Protein AF-0000000078947692 (afdb_homodimer)

Foldseek 3Di:
DVVVVVLVVVLVVLLVVLLVVLLVVCVVPPLVVPDPDCPDPVNVVVSNVVSNVVSCVVSVVVSVVVVVVVVVVVVVD/DVVVVVLVVVLVVLLVVLLVVLLVVCVVPDLVVPDDDCPDPVNVVVVSVVSNVVSCVVSVVVSVVVVVVVVVVVVVD

Secondary structure (DSSP, 8-state):
-HHHHHHHHHHHHHHHHHHHHHHHHHTTB-GGGT-S-TTSHHHHHHHHHHHHHHHHHHHHHHHHHHHHHHHHTTT--/-HHHHHHHHHHHHHHHHHHHHHHHHHTTS-GGGTBS-TTSHHHHHHHHHHHHHHHHHHHHHHHHHHHHHHHHHTT--

InterPro domains:
  IPR009526 Protein of unknown function DUF1146 [PF06612] (17-63)
  IPR009526 Protein of unknown function DUF1146 [TIGR02327] (9-74)

Organism: Halalkalibacterium halodurans (strain ATCC BAA-125 / DSM 18197 / FERM 7344 / JCM 9153 / C-125) (NCBI:txid272558)

pLDDT: mean 90.31, std 11.25, range [46.28, 98.56]

Radius of gyration: 18.62 Å; Cα contacts (8 Å, |Δi|>4): 115; chains: 2; bounding box: 37×52×42 Å

Solvent-accessible surface area (backbone atoms only — not comparable to full-atom values): 8054 Å² total; per-residue (Å²): 112,74,67,52,54,56,49,49,51,50,52,49,54,46,41,52,53,32,36,54,52,37,48,56,17,52,69,29,45,48,56,65,80,77,37,93,51,59,84,36,72,67,42,48,49,50,52,50,51,52,33,50,53,51,16,50,37,34,33,48,45,51,49,51,51,50,52,30,56,60,41,38,60,52,56,80,96,113,77,62,52,20,54,51,22,50,51,53,51,52,45,41,52,53,32,36,54,51,39,50,58,58,52,68,75,57,72,58,63,79,48,28,75,49,61,84,37,71,39,32,48,48,34,52,51,47,52,34,44,25,52,16,35,54,52,30,50,52,49,49,53,51,51,51,51,53,57,54,52,56,54,66,80,98

Structure (mmCIF, N/CA/C/O backbone):
data_AF-0000000078947692-model_v1
#
loop_
_entity.id
_entity.type
_entity.pdbx_description
1 polymer 'BH3751 protein'
#
loop_
_atom_site.group_PDB
_atom_site.id
_atom_site.type_symbol
_atom_site.label_atom_id
_atom_site.label_alt_id
_atom_site.label_comp_id
_atom_site.label_asym_id
_atom_site.label_entity_id
_atom_site.label_seq_id
_atom_site.pdbx_PDB_ins_code
_atom_site.Cartn_x
_atom_site.Cartn_y
_atom_site.Cartn_z
_atom_site.occupancy
_atom_site.B_iso_or_equiv
_atom_site.auth_seq_id
_atom_site.auth_comp_id
_atom_site.auth_asym_id
_atom_site.auth_atom_id
_atom_site.pdbx_PDB_model_num
ATOM 1 N N . MET A 1 1 ? 14.773 -25.703 2.537 1 48.94 1 MET A N 1
ATOM 2 C CA . MET A 1 1 ? 14.68 -24.922 3.771 1 48.94 1 MET A CA 1
ATOM 3 C C . MET A 1 1 ? 15.43 -23.609 3.639 1 48.94 1 MET A C 1
ATOM 5 O O . MET A 1 1 ? 15 -22.594 4.191 1 48.94 1 MET A O 1
ATOM 9 N N . GLN A 1 2 ? 16.812 -23.578 3.064 1 52.5 2 GLN A N 1
ATOM 10 C CA . GLN A 1 2 ? 17.656 -22.406 2.824 1 52.5 2 GLN A CA 1
ATOM 11 C C . GLN A 1 2 ? 16.891 -21.328 2.068 1 52.5 2 GLN A C 1
ATOM 13 O O . GLN A 1 2 ? 17.047 -20.141 2.357 1 52.5 2 GLN A O 1
ATOM 18 N N . ASP A 1 3 ? 1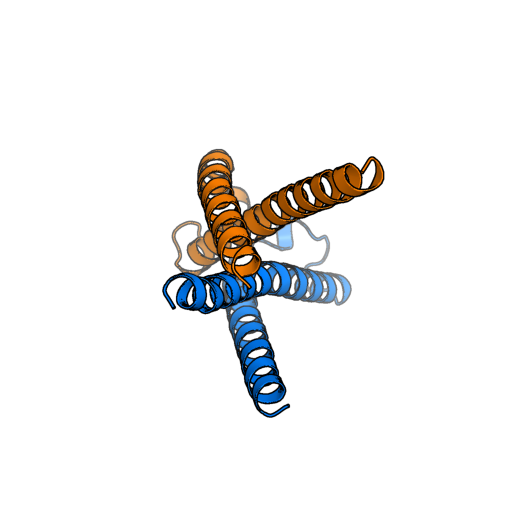5.961 -21.75 1.302 1 69.94 3 ASP A N 1
ATOM 19 C CA . ASP A 1 3 ? 15.195 -20.844 0.442 1 69.94 3 ASP A CA 1
ATOM 20 C C . ASP A 1 3 ? 14.18 -20.047 1.252 1 69.94 3 ASP A C 1
ATOM 22 O O . ASP A 1 3 ? 13.977 -18.859 0.993 1 69.94 3 ASP A O 1
ATOM 26 N N . PHE A 1 4 ? 13.969 -20.656 2.48 1 73.25 4 PHE A N 1
ATOM 27 C CA . PHE A 1 4 ? 12.992 -19.984 3.322 1 73.25 4 PHE A CA 1
ATOM 28 C C . PHE A 1 4 ? 13.633 -18.828 4.094 1 73.25 4 PHE A C 1
ATOM 30 O O . PHE A 1 4 ? 13.016 -17.781 4.281 1 73.25 4 PHE A O 1
ATOM 37 N N . GLY A 1 5 ? 14.781 -19.094 4.504 1 77.19 5 GLY A N 1
ATOM 38 C CA . GLY A 1 5 ? 15.492 -18.062 5.242 1 77.19 5 GLY A CA 1
ATOM 39 C C . GLY A 1 5 ? 15.797 -16.844 4.406 1 77.19 5 GLY A C 1
ATOM 40 O O . GLY A 1 5 ? 15.633 -15.703 4.871 1 77.19 5 GLY A O 1
ATOM 41 N N . GLN A 1 6 ? 16.281 -17.141 3.311 1 83.5 6 GLN A N 1
ATOM 42 C CA . GLN A 1 6 ? 16.594 -16.047 2.41 1 83.5 6 GLN A CA 1
ATOM 43 C C . GLN A 1 6 ? 15.344 -15.234 2.08 1 83.5 6 GLN A C 1
ATOM 45 O O . GLN A 1 6 ? 15.383 -14 2.027 1 83.5 6 GLN A O 1
ATOM 50 N N . GLN A 1 7 ? 14.289 -15.898 1.891 1 86.06 7 GLN A N 1
ATOM 51 C CA . GLN A 1 7 ? 13.031 -15.227 1.601 1 86.06 7 GLN A CA 1
ATOM 52 C C . GLN A 1 7 ? 12.57 -14.383 2.787 1 86.06 7 GLN A C 1
ATOM 54 O O . GLN A 1 7 ? 12.047 -13.281 2.605 1 86.06 7 GLN A O 1
ATOM 59 N N . ALA A 1 8 ? 12.773 -14.906 3.973 1 89.56 8 ALA A N 1
ATOM 60 C CA . ALA A 1 8 ? 12.383 -14.188 5.18 1 89.56 8 ALA A CA 1
ATOM 61 C C . ALA A 1 8 ? 13.188 -12.891 5.324 1 89.56 8 ALA A C 1
ATOM 63 O O . ALA A 1 8 ? 12.641 -11.852 5.699 1 89.56 8 ALA A O 1
ATOM 64 N N . LEU A 1 9 ? 14.453 -13 5.086 1 92.31 9 LEU A N 1
ATOM 65 C CA . LEU A 1 9 ? 15.312 -11.828 5.172 1 92.31 9 LEU A CA 1
ATOM 66 C C . LEU A 1 9 ? 14.867 -10.75 4.184 1 92.31 9 LEU A C 1
ATOM 68 O O . LEU A 1 9 ? 14.82 -9.57 4.527 1 92.31 9 LEU A O 1
ATOM 72 N N . ILE A 1 10 ? 14.508 -11.148 3.012 1 93.19 10 ILE A N 1
ATOM 73 C CA . ILE A 1 10 ? 14.047 -10.211 1.995 1 93.19 10 ILE A CA 1
ATOM 74 C C . ILE A 1 10 ? 12.758 -9.539 2.459 1 93.19 10 ILE A C 1
ATOM 76 O O . ILE A 1 10 ? 12.594 -8.328 2.32 1 93.19 10 ILE A O 1
ATOM 80 N N . HIS A 1 11 ? 11.844 -10.289 3.053 1 94.81 11 HIS A N 1
ATOM 81 C CA . HIS A 1 11 ? 10.586 -9.758 3.559 1 94.81 11 HIS A CA 1
ATOM 82 C C . HIS A 1 11 ? 10.828 -8.727 4.66 1 94.81 11 HIS A C 1
ATOM 84 O O . HIS A 1 11 ? 10.242 -7.645 4.641 1 94.81 11 HIS A O 1
ATOM 90 N N . ILE A 1 12 ? 11.742 -9.039 5.5 1 95.06 12 ILE A N 1
ATOM 91 C CA . ILE A 1 12 ? 12.031 -8.156 6.625 1 95.06 12 ILE A CA 1
ATOM 92 C C . ILE A 1 12 ? 12.672 -6.863 6.113 1 95.06 12 ILE A C 1
ATOM 94 O O . ILE A 1 12 ? 12.234 -5.766 6.473 1 95.06 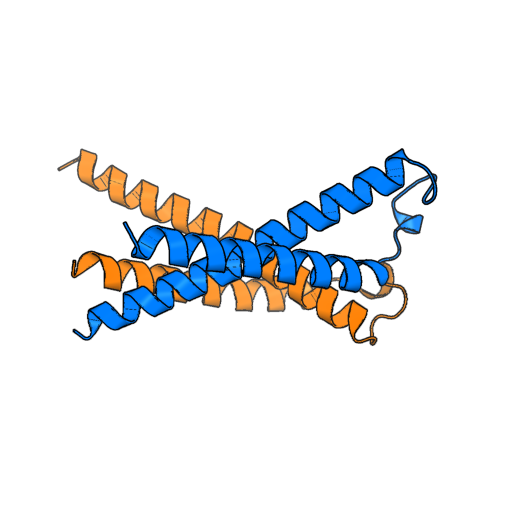12 ILE A O 1
ATOM 98 N N . VAL A 1 13 ? 13.648 -6.98 5.32 1 96.56 13 VAL A N 1
ATOM 99 C CA . VAL A 1 13 ? 14.375 -5.828 4.805 1 96.56 13 VAL A CA 1
ATOM 100 C C . VAL A 1 13 ? 13.414 -4.914 4.043 1 96.56 13 VAL A C 1
ATOM 102 O O . VAL A 1 13 ? 13.438 -3.693 4.223 1 96.56 13 VAL A O 1
ATOM 105 N N . VAL A 1 14 ? 12.547 -5.484 3.207 1 97.12 14 VAL A N 1
ATOM 106 C CA . VAL A 1 14 ? 11.609 -4.707 2.402 1 97.12 14 VAL A CA 1
ATOM 107 C C . VAL A 1 14 ? 10.609 -4 3.312 1 97.12 14 VAL A C 1
ATOM 109 O O . VAL A 1 14 ? 10.328 -2.812 3.139 1 97.12 14 VAL A O 1
ATOM 112 N N . HIS A 1 15 ? 10.102 -4.684 4.359 1 97.94 15 HIS A N 1
ATOM 113 C CA . HIS A 1 15 ? 9.156 -4.062 5.277 1 97.94 15 HIS A CA 1
ATOM 114 C C . HIS A 1 15 ? 9.797 -2.898 6.027 1 97.94 15 HIS A C 1
ATOM 116 O O . HIS A 1 15 ? 9.195 -1.823 6.137 1 97.94 15 HIS A O 1
ATOM 122 N N . VAL A 1 16 ? 10.984 -3.107 6.488 1 97.44 16 VAL A N 1
ATOM 123 C CA . VAL A 1 16 ? 11.656 -2.082 7.277 1 97.44 16 VAL A CA 1
ATOM 124 C C . VAL A 1 16 ? 11.977 -0.877 6.391 1 97.44 16 VAL A C 1
ATOM 126 O O . VAL A 1 16 ? 11.805 0.27 6.809 1 97.44 16 VAL A O 1
ATOM 129 N N . MET A 1 17 ? 12.461 -1.144 5.203 1 97.94 17 MET A N 1
ATOM 130 C CA . MET A 1 17 ? 12.758 -0.076 4.254 1 97.94 17 MET A CA 1
ATOM 131 C C . MET A 1 17 ? 11.523 0.768 3.973 1 97.94 17 MET A C 1
ATOM 133 O O . MET A 1 17 ? 11.578 1.998 4.008 1 97.94 17 MET A O 1
ATOM 137 N N . PHE A 1 18 ? 10.414 0.171 3.773 1 98.44 18 PHE A N 1
ATOM 138 C CA . PHE A 1 18 ? 9.203 0.903 3.438 1 98.44 18 PHE A CA 1
ATOM 139 C C . PHE A 1 18 ? 8.617 1.574 4.672 1 98.44 18 PHE A C 1
ATOM 141 O O . PHE A 1 18 ? 8.008 2.641 4.574 1 98.44 18 PHE A O 1
ATOM 148 N N . LEU A 1 19 ? 8.844 0.951 5.848 1 98.5 19 LEU A N 1
ATOM 149 C CA . LEU A 1 19 ? 8.422 1.616 7.074 1 98.5 19 LEU A CA 1
ATOM 150 C C . LEU A 1 19 ? 9.094 2.979 7.215 1 98.5 19 LEU A C 1
ATOM 152 O O . LEU A 1 19 ? 8.422 3.98 7.473 1 98.5 19 LEU A O 1
ATOM 156 N N . ALA A 1 20 ? 10.375 3.033 7.035 1 98.31 20 ALA A N 1
ATOM 157 C CA . ALA A 1 20 ? 11.133 4.277 7.133 1 98.31 20 ALA A CA 1
ATOM 158 C C . ALA A 1 20 ? 10.688 5.277 6.07 1 98.31 20 ALA A C 1
ATOM 160 O O . ALA A 1 20 ? 10.492 6.461 6.367 1 98.31 20 ALA A O 1
ATOM 161 N N . ALA A 1 21 ? 10.539 4.816 4.871 1 98.5 21 ALA A N 1
ATOM 162 C CA . ALA A 1 21 ? 10.156 5.688 3.762 1 98.5 21 ALA A CA 1
ATOM 163 C C . ALA A 1 21 ? 8.766 6.277 3.982 1 98.5 21 ALA A C 1
ATOM 165 O O . ALA A 1 21 ? 8.539 7.461 3.725 1 98.5 21 ALA A O 1
ATOM 166 N N . VAL A 1 22 ? 7.82 5.457 4.461 1 98.56 22 VAL A N 1
ATOM 167 C CA . VAL A 1 22 ? 6.453 5.914 4.703 1 98.56 22 VAL A CA 1
ATOM 168 C C . VAL A 1 22 ? 6.445 6.934 5.84 1 98.56 22 VAL A C 1
ATOM 170 O O . VAL A 1 22 ? 5.742 7.945 5.766 1 98.56 22 VAL A O 1
ATOM 173 N N . TRP A 1 23 ? 7.219 6.625 6.867 1 97.94 23 TRP A N 1
ATOM 174 C CA . TRP A 1 23 ? 7.332 7.586 7.961 1 97.94 23 TRP A CA 1
ATOM 175 C C . TRP A 1 23 ? 7.809 8.938 7.449 1 97.94 23 TRP A C 1
ATOM 177 O O . TRP A 1 23 ? 7.23 9.977 7.793 1 97.94 23 TRP A O 1
ATOM 187 N N . TRP A 1 24 ? 8.812 8.883 6.656 1 97.94 24 TRP A N 1
ATOM 188 C CA . TRP A 1 24 ? 9.352 10.117 6.086 1 97.94 24 TRP A CA 1
ATOM 189 C C . TRP A 1 24 ? 8.312 10.82 5.223 1 97.94 24 TRP A C 1
ATOM 191 O O . TRP A 1 24 ? 8.148 12.039 5.305 1 97.94 24 TRP A O 1
ATOM 201 N N . ALA A 1 25 ? 7.633 10.133 4.422 1 97.75 25 ALA A N 1
ATOM 202 C CA . ALA A 1 25 ? 6.629 10.703 3.525 1 97.75 25 ALA A CA 1
ATOM 203 C C . ALA A 1 25 ? 5.461 11.289 4.312 1 97.75 25 ALA A C 1
ATOM 205 O O . ALA A 1 25 ? 4.922 12.336 3.949 1 97.75 25 ALA A O 1
ATOM 206 N N . LEU A 1 26 ? 5.082 10.727 5.391 1 97 26 LEU A N 1
ATOM 207 C CA . LEU A 1 26 ? 3.914 11.109 6.176 1 97 26 LEU A CA 1
ATOM 208 C C . LEU A 1 26 ? 4.156 12.438 6.898 1 97 26 LEU A C 1
ATOM 210 O O . LEU A 1 26 ? 3.209 13.102 7.316 1 97 26 LEU A O 1
ATOM 214 N N . GLN A 1 27 ? 5.457 12.727 7.008 1 95.06 27 GLN A N 1
ATOM 215 C CA . GLN A 1 27 ? 5.781 13.992 7.648 1 95.06 27 GLN A CA 1
ATOM 216 C C . GLN A 1 27 ? 5.27 15.172 6.828 1 95.06 27 GLN A C 1
ATOM 218 O O . GLN A 1 27 ? 5.203 16.297 7.324 1 95.06 27 GLN A O 1
ATOM 223 N N . SER A 1 28 ? 4.926 14.992 5.582 1 95.44 28 SER A N 1
ATOM 224 C CA . SER A 1 28 ? 4.383 16.047 4.734 1 95.44 28 SER A CA 1
ATOM 225 C C . SER A 1 28 ? 2.889 16.234 4.973 1 95.44 28 SER A C 1
ATOM 227 O O . SER A 1 28 ? 2.307 17.234 4.539 1 95.44 28 SER A O 1
ATOM 229 N N . PHE A 1 29 ? 2.279 15.336 5.57 1 94.75 29 PHE A N 1
ATOM 230 C CA . PHE A 1 29 ? 0.84 15.32 5.801 1 94.75 29 PHE A CA 1
ATOM 231 C C . PHE A 1 29 ? 0.46 16.297 6.91 1 94.75 29 PHE A C 1
ATOM 233 O O . PHE A 1 29 ? 1.163 16.406 7.918 1 94.75 29 PHE A O 1
ATOM 240 N N . LYS A 1 30 ? -0.7 17.094 6.723 1 94.19 30 LYS A N 1
ATOM 241 C CA . LYS A 1 30 ? -1.221 18.016 7.738 1 94.19 30 LYS A CA 1
ATOM 242 C C . LYS A 1 30 ? -2.062 17.266 8.766 1 94.19 30 LYS A C 1
ATOM 244 O O . LYS A 1 30 ? -3.289 17.375 8.773 1 94.19 30 LYS A O 1
ATOM 249 N N . PHE A 1 31 ? -1.458 16.75 9.703 1 91.5 31 PHE A N 1
ATOM 250 C CA . PHE A 1 31 ? -2.145 15.93 10.695 1 91.5 31 PHE A CA 1
ATOM 251 C C . PHE A 1 31 ? -3.016 16.797 11.602 1 91.5 31 PHE A C 1
ATOM 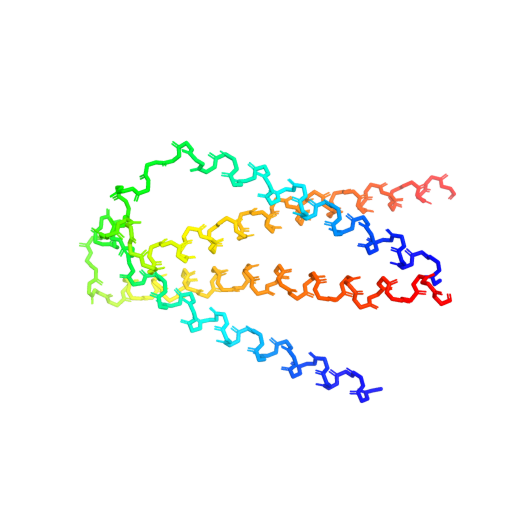253 O O . PHE A 1 31 ? -4.016 16.312 12.141 1 91.5 31 PHE A O 1
ATOM 260 N N . ASP A 1 32 ? -2.656 17.969 11.758 1 91.62 32 ASP A N 1
ATOM 261 C CA . ASP A 1 32 ? -3.367 18.875 12.648 1 91.62 32 ASP A CA 1
ATOM 262 C C . ASP A 1 32 ? -4.789 19.141 12.148 1 91.62 32 ASP A C 1
ATOM 264 O O . ASP A 1 32 ? -5.66 19.547 12.922 1 91.62 32 ASP A O 1
ATOM 268 N N . LEU A 1 33 ? -5.004 18.812 10.906 1 90.75 33 LEU A N 1
ATOM 269 C CA . LEU A 1 33 ? -6.324 19.031 10.328 1 90.75 33 LEU A CA 1
ATOM 270 C C . LEU A 1 33 ? -7.281 17.906 10.695 1 90.75 33 LEU A C 1
ATOM 272 O O . LEU A 1 33 ? -8.5 18.062 10.594 1 90.75 33 LEU A O 1
ATOM 276 N N . PHE A 1 34 ? -6.73 16.859 11.18 1 89.69 34 PHE A N 1
ATOM 277 C CA . PHE A 1 34 ? -7.566 15.672 11.328 1 89.69 34 PHE A CA 1
ATOM 278 C C . PHE A 1 34 ? -7.633 15.234 12.789 1 89.69 34 PHE A C 1
ATOM 280 O O . PHE A 1 34 ? -8.422 14.359 13.141 1 89.69 34 PHE A O 1
ATOM 287 N N . VAL A 1 35 ? -6.797 15.867 13.5 1 92.62 35 VAL A N 1
ATOM 288 C CA . VAL A 1 35 ? -6.77 15.438 14.898 1 92.62 35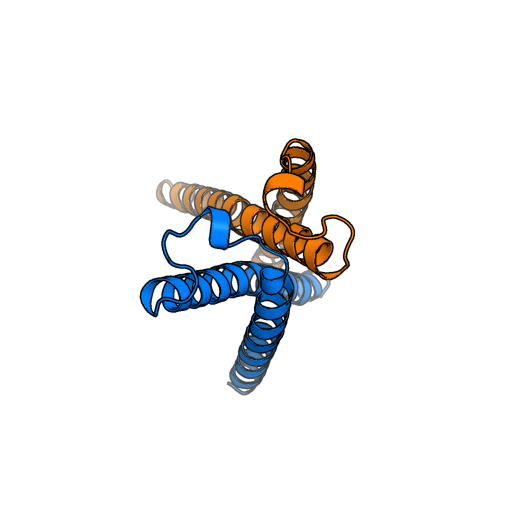 VAL A CA 1
ATOM 289 C C . VAL A 1 35 ? -6.945 16.656 15.805 1 92.62 35 VAL A C 1
ATOM 291 O O . VAL A 1 35 ? -6.539 17.766 15.461 1 92.62 35 VAL A O 1
ATOM 294 N N . LYS A 1 36 ? -7.547 16.453 16.953 1 94.12 36 LYS A N 1
ATOM 295 C CA . LYS A 1 36 ? -7.855 17.516 17.891 1 94.12 36 LYS A CA 1
ATOM 296 C C . LYS A 1 36 ? -6.582 18.047 18.562 1 94.12 36 LYS A C 1
ATOM 298 O O . LYS A 1 36 ? -6.371 19.266 18.625 1 94.12 36 LYS A O 1
ATOM 303 N N . ASN A 1 37 ? -5.801 17.125 19.078 1 94.88 37 ASN A N 1
ATOM 304 C CA . ASN A 1 37 ? -4.543 17.469 19.734 1 94.88 37 ASN A CA 1
ATOM 305 C C . ASN A 1 37 ? -3.365 16.719 19.094 1 94.88 37 ASN A C 1
ATOM 307 O O . ASN A 1 37 ? -2.992 15.648 19.562 1 94.88 37 ASN A O 1
ATOM 311 N N . PRO A 1 38 ? -2.781 17.281 18.141 1 90.44 38 PRO A N 1
ATOM 312 C CA . PRO A 1 38 ? -1.744 16.625 17.344 1 90.44 38 PRO A CA 1
ATOM 313 C C . PRO A 1 38 ? -0.548 16.188 18.188 1 90.44 38 PRO A C 1
ATOM 315 O O . PRO A 1 38 ? 0.176 15.258 17.812 1 90.44 38 PRO A O 1
ATOM 318 N N . LYS A 1 39 ? -0.284 16.75 19.359 1 92.44 39 LYS A N 1
ATOM 319 C CA . LYS A 1 39 ? 0.875 16.406 20.188 1 92.44 39 LYS A CA 1
ATOM 320 C C . LYS A 1 39 ? 0.495 15.43 21.297 1 92.44 39 LYS A C 1
ATOM 322 O O . LYS A 1 39 ? 1.353 14.992 22.062 1 92.44 39 LYS A O 1
ATOM 327 N N . SER A 1 40 ? -0.665 15.078 21.281 1 95.81 40 SER A N 1
ATOM 328 C CA . SER A 1 40 ? -1.112 14.148 22.312 1 95.81 40 SER A CA 1
ATOM 329 C C . SER A 1 40 ? -0.636 12.727 22.016 1 95.81 40 SER A C 1
ATOM 331 O O . SER A 1 40 ? -0.377 12.383 20.875 1 95.81 40 SER A O 1
ATOM 333 N N . PRO A 1 41 ? -0.552 11.898 23.125 1 96.12 41 PRO A N 1
ATOM 334 C CA . PRO A 1 41 ? -0.179 10.5 22.906 1 96.12 41 PRO A CA 1
ATOM 335 C C . PRO A 1 41 ? -1.146 9.766 21.984 1 96.12 41 PRO A C 1
ATOM 337 O O . PRO A 1 41 ? -0.735 8.875 21.234 1 96.12 41 PRO A O 1
ATOM 340 N N . GLN A 1 42 ? -2.375 10.117 22.078 1 96.5 42 GLN A N 1
ATOM 341 C CA . GLN A 1 42 ? -3.381 9.5 21.219 1 96.5 42 GLN A CA 1
ATOM 342 C C . GLN A 1 42 ? -3.1 9.789 19.75 1 96.5 42 GLN A C 1
ATOM 344 O O . GLN A 1 42 ? -3.205 8.898 18.891 1 96.5 42 GLN A O 1
ATOM 349 N N . ALA A 1 43 ? -2.789 10.992 19.422 1 95.5 43 ALA A N 1
ATOM 350 C CA . ALA A 1 43 ? -2.486 11.398 18.047 1 95.5 43 ALA A CA 1
ATOM 351 C C . ALA A 1 43 ? -1.203 10.734 17.562 1 95.5 43 ALA A C 1
ATOM 353 O O . ALA A 1 43 ? -1.124 10.305 16.406 1 95.5 43 ALA A O 1
ATOM 354 N N . MET A 1 44 ? -0.264 10.617 18.422 1 94.38 44 MET A N 1
ATOM 355 C CA . MET A 1 44 ? 1.001 9.977 18.078 1 94.38 44 MET A CA 1
ATOM 356 C C . MET A 1 44 ? 0.791 8.5 17.75 1 94.38 44 MET A C 1
ATOM 358 O O . MET A 1 44 ? 1.364 7.984 16.797 1 94.38 44 MET A O 1
ATOM 362 N N . LEU A 1 45 ? -0.021 7.906 18.531 1 97.38 45 LEU A N 1
ATOM 363 C CA . LEU A 1 45 ? -0.333 6.5 18.312 1 97.38 45 LEU A CA 1
ATOM 364 C C . LEU A 1 45 ? -1.048 6.309 16.969 1 97.38 45 LEU A C 1
ATOM 366 O O . LEU A 1 45 ? -0.777 5.348 16.25 1 97.38 45 LEU A O 1
ATOM 370 N N . LEU A 1 46 ? -1.968 7.211 16.672 1 96.7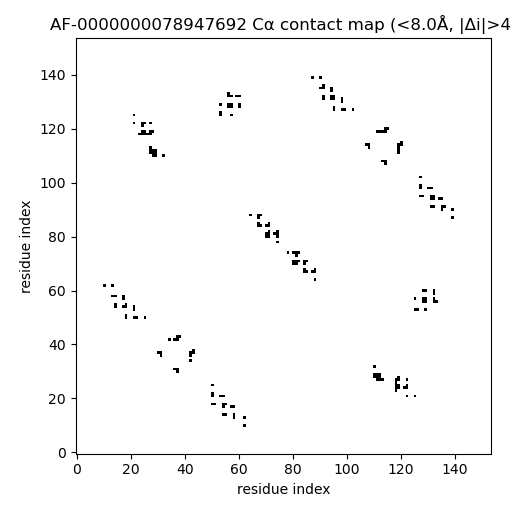5 46 LEU A N 1
ATOM 371 C CA . LEU A 1 46 ? -2.676 7.16 15.391 1 96.75 46 LEU A CA 1
ATOM 372 C C . LEU A 1 46 ? -1.699 7.25 14.227 1 96.75 46 LEU A C 1
ATOM 374 O O . LEU A 1 46 ? -1.789 6.469 13.273 1 96.75 46 LEU A O 1
ATOM 378 N N . MET A 1 47 ? -0.787 8.188 14.375 1 95.56 47 MET A N 1
ATOM 379 C CA . MET A 1 47 ? 0.204 8.359 13.32 1 95.56 47 MET A CA 1
ATOM 380 C C . MET A 1 47 ? 1.048 7.102 13.156 1 95.56 47 MET A C 1
ATOM 382 O O . MET A 1 47 ? 1.389 6.715 12.039 1 95.56 47 MET A O 1
ATOM 386 N N . ILE A 1 48 ? 1.377 6.469 14.203 1 97.38 48 ILE A N 1
ATOM 387 C CA . ILE A 1 48 ? 2.15 5.23 14.18 1 97.38 48 ILE A CA 1
ATOM 388 C C . ILE A 1 48 ? 1.351 4.133 13.484 1 97.38 48 ILE A C 1
ATOM 390 O O . ILE A 1 48 ? 1.872 3.434 12.609 1 97.38 48 ILE A O 1
ATOM 394 N N . PHE A 1 49 ? 0.094 3.953 13.805 1 98.25 49 PHE A N 1
ATOM 395 C CA . PHE A 1 49 ? -0.761 2.941 13.188 1 98.25 49 PHE A CA 1
ATOM 396 C C . PHE A 1 49 ? -0.908 3.191 11.695 1 98.25 49 PHE A C 1
ATOM 398 O O . PHE A 1 49 ? -0.859 2.252 10.891 1 98.25 49 PHE A O 1
ATOM 405 N N . VAL A 1 50 ? -1.132 4.473 11.359 1 97.69 50 VAL A N 1
ATOM 406 C CA . VAL A 1 50 ? -1.277 4.832 9.953 1 97.69 50 VAL A CA 1
ATOM 407 C C . VAL A 1 50 ? 0.008 4.496 9.195 1 97.69 50 VAL A C 1
ATOM 409 O O . VAL A 1 50 ? -0.037 3.959 8.086 1 97.69 50 VAL A O 1
ATOM 412 N N . THR A 1 51 ? 1.155 4.832 9.836 1 98.38 51 THR A N 1
ATOM 413 C CA . THR A 1 51 ? 2.449 4.551 9.227 1 98.38 51 THR A CA 1
ATOM 414 C C . THR A 1 51 ? 2.617 3.055 8.977 1 98.38 51 THR A C 1
ATOM 416 O O . THR A 1 51 ? 2.994 2.641 7.879 1 98.38 51 THR A O 1
ATOM 419 N N . ILE A 1 52 ? 2.283 2.279 9.891 1 98.5 52 ILE A N 1
ATOM 420 C CA . ILE A 1 52 ? 2.436 0.83 9.812 1 98.5 52 ILE A CA 1
ATOM 421 C C . ILE A 1 52 ? 1.494 0.271 8.75 1 98.5 52 ILE A C 1
ATOM 423 O O . ILE A 1 52 ? 1.897 -0.557 7.93 1 98.5 52 ILE A O 1
ATOM 427 N N . ALA A 1 53 ? 0.23 0.672 8.781 1 98.44 53 ALA A N 1
ATOM 428 C CA . ALA A 1 53 ? -0.767 0.211 7.816 1 98.44 53 ALA A CA 1
ATOM 429 C C . ALA A 1 53 ? -0.331 0.518 6.383 1 98.44 53 ALA A C 1
ATOM 431 O O . ALA A 1 53 ? -0.346 -0.364 5.523 1 98.44 53 ALA A O 1
ATOM 432 N N . LEU A 1 54 ? 0.049 1.745 6.203 1 98.56 54 LEU A N 1
ATOM 433 C CA . LEU A 1 54 ? 0.456 2.17 4.867 1 98.56 54 LEU A CA 1
ATOM 434 C C . LEU A 1 54 ? 1.72 1.438 4.426 1 98.56 54 LEU A C 1
ATOM 436 O O . LEU A 1 54 ? 1.819 1.001 3.277 1 98.56 54 LEU A O 1
ATOM 440 N N . ALA A 1 55 ? 2.668 1.293 5.289 1 98.56 55 ALA A N 1
ATOM 441 C CA . ALA A 1 55 ? 3.895 0.562 4.98 1 98.56 55 ALA A CA 1
ATOM 442 C C . ALA A 1 55 ? 3.592 -0.889 4.621 1 98.56 55 ALA A C 1
ATOM 444 O O . ALA A 1 55 ? 4.18 -1.438 3.684 1 98.56 55 ALA A O 1
ATOM 445 N N . TYR A 1 56 ? 2.676 -1.5 5.352 1 98.31 56 TYR A N 1
ATOM 446 C CA . TYR A 1 56 ? 2.299 -2.885 5.086 1 98.31 56 TYR A CA 1
ATOM 447 C C . TYR A 1 56 ? 1.716 -3.033 3.686 1 98.31 56 TYR A C 1
ATOM 449 O O . TYR A 1 56 ? 2.1 -3.936 2.938 1 98.31 56 TYR A O 1
ATOM 457 N N . LEU A 1 57 ? 0.812 -2.146 3.389 1 98.06 57 LEU A N 1
ATOM 458 C CA . LEU A 1 57 ? 0.145 -2.232 2.094 1 98.06 57 LEU A CA 1
ATOM 459 C C . LEU A 1 57 ? 1.14 -2.027 0.955 1 98.06 57 LEU A C 1
ATOM 461 O O . LEU A 1 57 ? 1.155 -2.797 -0.007 1 98.06 57 LEU A O 1
ATOM 465 N N . VAL A 1 58 ? 2.045 -1.134 1.082 1 98.25 58 VAL A N 1
ATOM 466 C CA . VAL A 1 58 ? 2.994 -0.804 0.025 1 98.25 58 VAL A CA 1
ATOM 467 C C . VAL A 1 58 ? 4.035 -1.914 -0.1 1 98.25 58 VAL A C 1
ATOM 469 O O . VAL A 1 58 ? 4.344 -2.363 -1.207 1 98.25 58 VAL A O 1
ATOM 472 N N . SER A 1 59 ? 4.562 -2.326 1.034 1 97.81 59 SER A N 1
ATOM 473 C CA . SER A 1 59 ? 5.586 -3.365 0.984 1 97.81 59 SER A CA 1
ATOM 474 C C . SER A 1 59 ? 5.008 -4.688 0.491 1 97.81 59 SER A C 1
ATOM 476 O O . SER A 1 59 ? 5.691 -5.457 -0.188 1 97.81 59 SER A O 1
ATOM 478 N N . SER A 1 60 ? 3.717 -4.891 0.852 1 97 60 SER A N 1
ATOM 479 C CA . SER A 1 60 ? 3.053 -6.098 0.368 1 97 60 SER A CA 1
ATOM 480 C C . SER A 1 60 ? 2.891 -6.066 -1.147 1 97 60 SER A C 1
ATOM 482 O O . SER A 1 60 ? 3.068 -7.09 -1.815 1 97 60 SER A O 1
ATOM 484 N N . PHE A 1 61 ? 2.518 -4.938 -1.671 1 96.12 61 PHE A N 1
ATOM 485 C CA . PHE A 1 61 ? 2.447 -4.805 -3.121 1 96.12 61 PHE A CA 1
ATOM 486 C C . PHE A 1 61 ? 3.791 -5.133 -3.76 1 96.12 61 PHE A C 1
ATOM 488 O O . PHE A 1 61 ? 3.855 -5.895 -4.727 1 96.12 61 PHE A O 1
ATOM 495 N N . PHE A 1 62 ? 4.887 -4.562 -3.211 1 95.31 62 PHE A N 1
ATOM 496 C CA . PHE A 1 62 ? 6.227 -4.766 -3.742 1 95.31 62 PHE A CA 1
ATOM 497 C C . PHE A 1 62 ? 6.617 -6.234 -3.674 1 95.31 62 PHE A C 1
ATOM 499 O O . PHE A 1 62 ? 7.133 -6.793 -4.648 1 95.31 62 PHE A O 1
ATOM 506 N N . LEU A 1 63 ? 6.383 -6.887 -2.588 1 94.62 63 LEU A N 1
ATOM 507 C CA . LEU A 1 63 ? 6.766 -8.281 -2.4 1 94.62 63 LEU A CA 1
ATOM 508 C C . LEU A 1 63 ? 5.984 -9.195 -3.338 1 94.62 63 LEU A C 1
ATOM 510 O O . LEU A 1 63 ? 6.543 -10.133 -3.906 1 94.62 63 LEU A O 1
ATOM 514 N N . GLN A 1 64 ? 4.73 -8.93 -3.471 1 92.12 64 GLN A N 1
ATOM 515 C CA . GLN A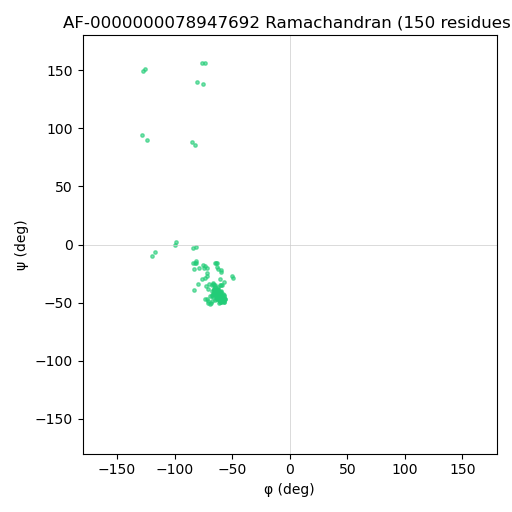 1 64 ? 3.924 -9.719 -4.391 1 92.12 64 GLN A CA 1
ATOM 516 C C . GLN A 1 64 ? 4.418 -9.57 -5.828 1 92.12 64 GLN A C 1
ATOM 518 O O . GLN A 1 64 ? 4.461 -10.539 -6.582 1 92.12 64 GLN A O 1
ATOM 523 N N . TYR A 1 65 ? 4.723 -8.391 -6.172 1 89.88 65 TYR A N 1
ATOM 524 C CA . TYR A 1 65 ? 5.266 -8.156 -7.504 1 89.88 65 TYR A CA 1
ATOM 525 C C . TYR A 1 65 ? 6.586 -8.891 -7.688 1 89.88 65 TYR A C 1
ATOM 527 O O . TYR A 1 65 ? 6.82 -9.516 -8.727 1 89.88 65 TYR A O 1
ATOM 535 N N . LEU A 1 66 ? 7.406 -8.805 -6.715 1 88 66 LEU A N 1
ATOM 536 C CA . LEU A 1 66 ? 8.703 -9.477 -6.766 1 88 66 LEU A CA 1
ATOM 537 C C . LEU A 1 66 ? 8.523 -10.984 -6.879 1 88 66 LEU A C 1
ATOM 539 O O . LEU A 1 66 ? 9.156 -11.625 -7.723 1 88 66 LEU A O 1
ATOM 543 N N . GLU A 1 67 ? 7.738 -11.5 -6.047 1 88.31 67 GLU A N 1
ATOM 544 C CA . GLU A 1 67 ? 7.488 -12.938 -6.055 1 88.31 67 GLU A CA 1
ATOM 545 C C . GLU A 1 67 ? 6.895 -13.391 -7.387 1 88.31 67 GLU A C 1
ATOM 547 O O . GLU A 1 67 ? 7.297 -14.414 -7.938 1 88.31 67 GLU A O 1
ATOM 552 N N . SER A 1 68 ? 5.926 -12.664 -7.91 1 84.69 68 SER A N 1
ATOM 553 C CA . SER A 1 68 ? 5.312 -12.992 -9.195 1 84.69 68 SER A CA 1
ATOM 554 C C . SER A 1 68 ? 6.328 -12.93 -10.328 1 84.69 68 SER A C 1
ATOM 556 O O . SER A 1 68 ? 6.301 -13.766 -11.234 1 84.69 68 SER A O 1
ATOM 558 N N . SER A 1 69 ? 7.203 -11.969 -10.289 1 83.88 69 SER A N 1
ATOM 559 C CA . SER A 1 69 ? 8.242 -11.828 -11.305 1 83.88 69 SER A CA 1
ATOM 560 C C . SER A 1 69 ? 9.219 -13 -11.266 1 83.88 69 SER A C 1
ATOM 562 O O . SER A 1 69 ? 9.641 -13.5 -12.312 1 83.88 69 SER A O 1
ATOM 564 N N . LEU A 1 70 ? 9.578 -13.477 -10.062 1 82.81 70 LEU A N 1
ATOM 565 C CA . LEU A 1 70 ? 10.484 -14.609 -9.906 1 82.81 70 LEU A CA 1
ATOM 566 C C . LEU A 1 70 ? 9.828 -15.891 -10.414 1 82.81 70 LEU A C 1
ATOM 568 O O . LEU A 1 70 ? 10.5 -16.734 -11.023 1 82.81 70 LEU A O 1
ATOM 572 N N . MET A 1 71 ? 8.586 -15.953 -10.203 1 81.94 71 MET A N 1
ATOM 573 C CA . MET A 1 71 ? 7.855 -17.141 -10.648 1 81.94 71 MET A CA 1
ATOM 574 C C . MET A 1 71 ? 7.711 -17.156 -12.164 1 81.94 71 MET A C 1
ATOM 576 O O . MET A 1 71 ? 7.633 -18.219 -12.773 1 81.94 71 MET A O 1
ATOM 580 N N . LEU A 1 72 ? 7.535 -16.016 -12.75 1 77 72 LEU A N 1
ATOM 581 C CA . LEU A 1 72 ? 7.422 -15.898 -14.203 1 77 72 LEU A CA 1
ATOM 582 C C . LEU A 1 72 ? 8.656 -16.469 -14.891 1 77 72 LEU A C 1
ATOM 584 O O . LEU A 1 72 ? 8.562 -17.031 -15.984 1 77 72 LEU A O 1
ATOM 588 N N . ARG A 1 73 ? 9.805 -16.375 -14.266 1 76.56 73 ARG A N 1
ATOM 589 C CA . ARG A 1 73 ? 11.031 -16.906 -14.836 1 76.56 73 ARG A CA 1
ATOM 590 C C . ARG A 1 73 ? 10.938 -18.422 -15.016 1 76.56 73 ARG A C 1
ATOM 592 O O . ARG A 1 73 ? 11.594 -18.984 -15.898 1 76.56 73 ARG A O 1
ATOM 599 N N . TYR A 1 74 ? 10.078 -18.938 -14.297 1 69.06 74 TYR A N 1
ATOM 600 C CA . TYR A 1 74 ? 9.922 -20.391 -14.375 1 69.06 74 TYR A CA 1
ATOM 601 C C . TYR A 1 74 ? 9.031 -20.781 -15.547 1 69.06 74 TYR A C 1
ATOM 603 O O . TYR A 1 74 ? 9.008 -21.938 -15.953 1 69.06 74 TYR A O 1
ATOM 611 N N . ILE A 1 75 ? 8.25 -19.875 -15.992 1 65.56 75 ILE A N 1
ATOM 612 C CA . ILE A 1 75 ? 7.41 -20.203 -17.141 1 65.56 75 ILE A CA 1
ATOM 613 C C . ILE A 1 75 ? 8.289 -20.469 -18.359 1 65.56 75 ILE A C 1
ATOM 615 O O . ILE A 1 75 ? 7.926 -21.266 -19.234 1 65.56 75 ILE A O 1
ATOM 619 N N . TRP A 1 76 ? 9.367 -19.75 -18.453 1 63.5 76 TRP A N 1
ATOM 620 C CA . TRP A 1 76 ? 10.219 -19.906 -19.625 1 63.5 76 TRP A CA 1
ATOM 621 C C . TRP A 1 76 ? 11.125 -21.109 -19.469 1 63.5 76 TRP A C 1
ATOM 623 O O . TRP A 1 76 ? 11.797 -21.516 -20.438 1 63.5 76 TRP A O 1
ATOM 633 N N . GLN A 1 77 ? 11.055 -21.766 -18.359 1 53.97 77 GLN A N 1
ATOM 634 C CA . GLN A 1 77 ? 11.891 -22.953 -18.281 1 53.97 77 GLN A CA 1
ATOM 635 C C . GLN A 1 77 ? 11.094 -24.203 -18.641 1 53.97 77 GLN A C 1
ATOM 637 O O . GLN A 1 77 ? 9.891 -24.266 -18.406 1 53.97 77 GLN A O 1
ATOM 642 N N . MET B 1 1 ? 2.994 -27.234 -12.297 1 46.28 1 MET B N 1
ATOM 643 C CA . MET B 1 1 ? 4.016 -26.188 -12.352 1 46.28 1 MET B CA 1
ATOM 644 C C . MET B 1 1 ? 3.627 -25.109 -13.352 1 46.28 1 MET B C 1
ATOM 646 O O . MET B 1 1 ? 3.896 -23.922 -13.133 1 46.28 1 MET B O 1
ATOM 650 N N . GLN B 1 2 ? 3.086 -25.547 -14.656 1 51.78 2 GLN B N 1
ATOM 651 C CA . GLN B 1 2 ? 2.582 -24.656 -15.695 1 51.78 2 GLN B CA 1
ATOM 652 C C . GLN B 1 2 ? 1.583 -23.656 -15.133 1 51.78 2 GLN B C 1
ATOM 654 O O . GLN B 1 2 ? 1.583 -22.484 -15.516 1 51.78 2 GLN B O 1
ATOM 659 N N . ASP B 1 3 ? 0.997 -24.109 -14.094 1 67 3 ASP B N 1
ATOM 660 C CA . ASP B 1 3 ? -0.128 -23.375 -13.516 1 67 3 ASP B CA 1
ATOM 661 C C . ASP B 1 3 ? 0.356 -22.188 -12.688 1 67 3 ASP B C 1
ATOM 663 O O . ASP B 1 3 ? -0.279 -21.141 -12.68 1 67 3 ASP B O 1
ATOM 667 N N . PHE B 1 4 ? 1.7 -22.297 -12.289 1 68.81 4 PHE B N 1
ATOM 668 C CA . PHE B 1 4 ? 2.207 -21.219 -11.445 1 68.81 4 PHE B CA 1
ATOM 669 C C . PHE B 1 4 ? 2.561 -20 -12.273 1 68.81 4 PHE B C 1
ATOM 671 O O . PHE B 1 4 ? 2.307 -18.859 -11.859 1 68.81 4 PHE B O 1
ATOM 678 N N . GLY B 1 5 ? 3.006 -20.234 -13.406 1 73.38 5 GLY B N 1
ATOM 679 C CA . GLY B 1 5 ? 3.359 -19.156 -14.305 1 73.38 5 GLY B CA 1
ATOM 680 C C . GLY B 1 5 ? 2.158 -18.359 -14.781 1 73.38 5 GLY B C 1
ATOM 681 O O . GLY B 1 5 ? 2.195 -17.125 -14.82 1 73.38 5 GLY B O 1
ATOM 682 N N . GLN B 1 6 ? 1.205 -19.156 -15.109 1 76.88 6 GLN B N 1
ATOM 683 C CA . GLN B 1 6 ? -0.007 -18.5 -15.57 1 76.88 6 GLN B CA 1
ATOM 684 C C . GLN B 1 6 ? -0.63 -17.641 -14.461 1 76.88 6 GLN B C 1
ATOM 686 O O . GLN B 1 6 ? -1.095 -16.531 -14.711 1 76.88 6 GLN B O 1
ATOM 691 N N . GLN B 1 7 ? -0.612 -18.156 -13.289 1 82.69 7 GLN B N 1
ATOM 692 C CA . GLN B 1 7 ? -1.155 -17.422 -12.148 1 82.69 7 GLN B CA 1
ATOM 693 C C . GLN B 1 7 ? -0.342 -16.172 -11.867 1 82.69 7 GLN B C 1
ATOM 695 O O . GLN B 1 7 ? -0.902 -15.125 -11.516 1 82.69 7 GLN B O 1
ATOM 700 N N . ALA B 1 8 ? 0.96 -16.328 -12.062 1 85.56 8 ALA B N 1
ATOM 701 C CA . ALA B 1 8 ? 1.839 -15.188 -11.836 1 85.56 8 ALA B CA 1
ATOM 702 C C . ALA B 1 8 ? 1.55 -14.078 -12.844 1 85.56 8 ALA B C 1
ATOM 704 O O . ALA B 1 8 ? 1.53 -12.898 -12.484 1 85.56 8 ALA B O 1
ATOM 705 N N . LEU B 1 9 ? 1.327 -14.523 -14 1 86.81 9 LEU B N 1
ATOM 706 C CA . LEU B 1 9 ? 1.025 -13.555 -15.047 1 86.81 9 LEU B CA 1
ATOM 707 C C . LEU B 1 9 ? -0.285 -12.828 -14.758 1 86.81 9 LEU B C 1
ATOM 709 O O . LEU B 1 9 ? -0.376 -11.609 -14.922 1 86.81 9 LEU B O 1
ATOM 713 N N . ILE B 1 10 ? -1.271 -13.508 -14.305 1 89.25 10 ILE B N 1
ATOM 714 C CA . ILE B 1 10 ? -2.561 -12.914 -13.969 1 89.25 10 ILE B CA 1
ATOM 715 C C . ILE B 1 10 ? -2.393 -11.938 -12.805 1 89.25 10 ILE B C 1
ATOM 717 O O . ILE B 1 10 ? -2.945 -10.836 -12.828 1 89.25 10 ILE B O 1
ATOM 721 N N . HIS B 1 11 ? -1.614 -12.281 -11.82 1 90.56 11 HIS B N 1
ATOM 722 C CA . HIS B 1 11 ? -1.362 -11.414 -10.672 1 90.56 11 HIS B CA 1
ATOM 723 C C . HIS B 1 11 ? -0.689 -10.117 -11.094 1 90.56 11 HIS B C 1
ATOM 725 O O . HIS B 1 11 ? -1.116 -9.031 -10.695 1 90.56 11 HIS B O 1
ATOM 731 N N . ILE B 1 12 ? 0.205 -10.227 -11.984 1 91.69 12 ILE B N 1
ATOM 732 C CA . ILE B 1 12 ? 0.96 -9.062 -12.43 1 91.69 12 ILE B CA 1
ATOM 733 C C . ILE B 1 12 ? 0.06 -8.148 -13.258 1 91.69 12 ILE B C 1
ATOM 735 O O . ILE B 1 12 ? -0.004 -6.941 -13.008 1 91.69 12 ILE B O 1
ATOM 739 N N . VAL B 1 13 ? -0.626 -8.727 -14.188 1 93.31 13 VAL B N 1
ATOM 740 C CA . VAL B 1 13 ? -1.478 -7.961 -15.094 1 93.31 13 VAL B CA 1
ATOM 741 C C . VAL B 1 13 ? -2.564 -7.246 -14.289 1 93.31 13 VAL B C 1
ATOM 743 O O . VAL B 1 13 ? -2.818 -6.055 -14.5 1 93.31 13 VAL B O 1
ATOM 746 N N . VAL B 1 14 ? -3.178 -7.906 -13.344 1 94.75 14 VAL B N 1
ATOM 747 C CA . VAL B 1 14 ? -4.25 -7.34 -12.531 1 94.75 14 VAL B CA 1
ATOM 748 C C . VAL B 1 14 ? -3.693 -6.219 -11.648 1 94.75 14 VAL B C 1
ATOM 750 O O . VAL B 1 14 ? -4.293 -5.145 -11.547 1 94.75 14 VAL B O 1
ATOM 753 N N . HIS B 1 15 ? -2.574 -6.418 -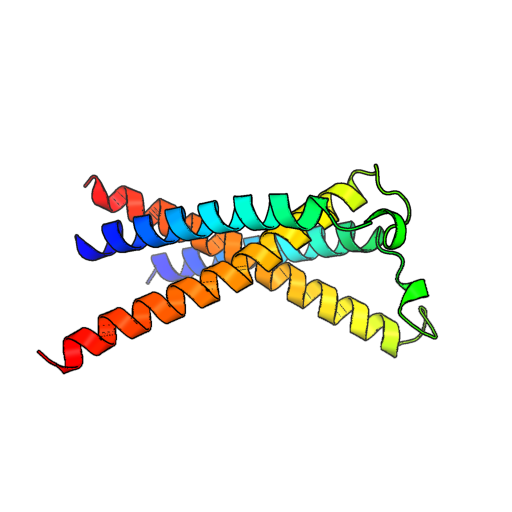11.008 1 95.12 15 HIS B N 1
ATOM 754 C CA . HIS B 1 15 ? -1.978 -5.383 -10.18 1 95.12 15 HIS B CA 1
ATOM 755 C C . HIS B 1 15 ? -1.654 -4.137 -10.992 1 95.12 15 HIS B C 1
ATOM 757 O O . HIS B 1 15 ? -1.956 -3.016 -10.578 1 95.12 15 HIS B O 1
ATOM 763 N N . VAL B 1 16 ? -1.114 -4.301 -12.188 1 94.56 16 VAL B N 1
ATOM 764 C CA . VAL B 1 16 ? -0.712 -3.174 -13.023 1 94.56 16 VAL B CA 1
ATOM 765 C C . VAL B 1 16 ? -1.95 -2.43 -13.516 1 94.56 16 VAL B C 1
ATOM 767 O O . VAL B 1 16 ? -1.976 -1.197 -13.531 1 94.56 16 VAL B O 1
ATOM 770 N N . MET B 1 17 ? -2.881 -3.17 -13.922 1 96.75 17 MET B N 1
ATOM 771 C CA . MET B 1 17 ? -4.129 -2.568 -14.383 1 96.75 17 MET B CA 1
ATOM 772 C C . MET B 1 17 ? -4.75 -1.698 -13.297 1 96.75 17 MET B C 1
ATOM 774 O O . MET B 1 17 ? -5.145 -0.561 -13.555 1 96.75 17 MET B O 1
ATOM 778 N N . PHE B 1 18 ? -4.809 -2.178 -12.094 1 97.75 18 PHE B N 1
ATOM 779 C CA . PHE B 1 18 ? -5.43 -1.435 -11 1 97.75 18 PHE B CA 1
ATOM 780 C C . PHE B 1 18 ? -4.535 -0.285 -10.555 1 97.75 18 PHE B C 1
ATOM 782 O O . PHE B 1 18 ? -5.027 0.76 -10.125 1 97.75 18 PHE B O 1
ATOM 789 N N . LEU B 1 19 ? -3.244 -0.444 -10.711 1 97.75 19 LEU B N 1
ATOM 790 C CA . LEU B 1 19 ? -2.35 0.671 -10.422 1 97.75 19 LEU B CA 1
ATOM 791 C C . LEU B 1 19 ? -2.654 1.863 -11.32 1 97.75 19 LEU B C 1
ATOM 793 O O . LEU B 1 19 ? -2.787 2.99 -10.844 1 97.75 19 LEU B O 1
ATOM 797 N N . ALA B 1 20 ? -2.773 1.637 -12.594 1 97.88 20 ALA B N 1
ATOM 798 C CA . ALA B 1 20 ? -3.082 2.688 -13.562 1 97.88 20 ALA B CA 1
ATOM 799 C C . ALA B 1 20 ? -4.438 3.326 -13.266 1 97.88 20 ALA B C 1
ATOM 801 O O . ALA B 1 20 ? -4.566 4.551 -13.281 1 97.88 20 ALA B O 1
ATOM 802 N N . ALA B 1 21 ? -5.391 2.562 -13.016 1 98.38 21 ALA B N 1
ATOM 803 C CA . ALA B 1 21 ? -6.742 3.041 -12.742 1 98.38 21 ALA B CA 1
ATOM 804 C C . ALA B 1 21 ? -6.77 3.906 -11.484 1 98.38 21 ALA B C 1
ATOM 806 O O . ALA B 1 21 ? -7.406 4.965 -11.469 1 98.38 21 ALA B O 1
ATOM 807 N N . VAL B 1 22 ? -6.074 3.473 -10.398 1 98.38 22 VAL B N 1
ATOM 808 C CA . VAL B 1 22 ? -6.055 4.219 -9.141 1 98.38 22 VAL B CA 1
ATOM 809 C C . VAL B 1 22 ? -5.312 5.539 -9.336 1 98.38 22 VAL B C 1
ATOM 811 O O . VAL B 1 22 ? -5.742 6.578 -8.836 1 98.38 22 VAL B O 1
ATOM 814 N N . TRP B 1 23 ? -4.266 5.477 -10.078 1 97.62 23 TRP B N 1
ATOM 815 C CA . TRP B 1 23 ? -3.539 6.703 -10.383 1 97.62 23 TRP B CA 1
ATOM 816 C C . TRP B 1 23 ? -4.445 7.719 -11.07 1 97.62 23 TRP B C 1
ATOM 818 O O . TRP B 1 23 ? -4.492 8.883 -10.672 1 97.62 23 TRP B O 1
ATOM 828 N N . TRP B 1 24 ? -5.137 7.227 -12.078 1 97.69 24 TRP B N 1
ATOM 829 C CA . TRP B 1 24 ? -6.059 8.086 -12.812 1 97.69 24 TRP B CA 1
ATOM 830 C C . TRP B 1 24 ? -7.137 8.641 -11.883 1 97.69 24 TRP B C 1
ATOM 832 O O . TRP B 1 24 ? -7.445 9.836 -11.93 1 97.69 24 TRP B O 1
ATOM 842 N N . ALA B 1 25 ? -7.734 7.859 -11.094 1 97.81 25 ALA B N 1
ATOM 843 C CA . ALA B 1 25 ? -8.797 8.25 -10.172 1 97.81 25 ALA B CA 1
ATOM 844 C C . ALA B 1 25 ? -8.289 9.266 -9.156 1 97.81 25 ALA B C 1
ATOM 846 O O . ALA B 1 25 ? -9.008 10.211 -8.797 1 97.81 25 ALA B O 1
ATOM 847 N N . LEU B 1 26 ? -7.07 9.18 -8.68 1 96.44 26 LEU B N 1
ATOM 848 C CA . LEU B 1 26 ? -6.52 10.016 -7.613 1 96.44 26 LEU B CA 1
ATOM 849 C C . LEU B 1 26 ? -6.246 11.43 -8.117 1 96.44 26 LEU B C 1
ATOM 851 O O . LEU B 1 26 ? -6.102 12.359 -7.316 1 96.44 26 LEU B O 1
ATOM 855 N N . GLN B 1 27 ? -6.176 11.492 -9.469 1 95.06 27 GLN B N 1
ATOM 856 C CA . GLN B 1 27 ? -5.969 12.82 -10.039 1 95.06 27 GLN B CA 1
ATOM 857 C C . GLN B 1 27 ? -7.145 13.742 -9.727 1 95.06 27 GLN B C 1
ATOM 859 O O . GLN B 1 27 ? -7.035 14.961 -9.852 1 95.06 27 GLN B O 1
ATOM 864 N N . SER B 1 28 ? -8.211 13.281 -9.336 1 95.69 28 SER B N 1
ATOM 865 C CA . SER B 1 28 ? -9.398 14.07 -9.023 1 95.69 28 SER B CA 1
ATOM 866 C C . SER B 1 28 ? -9.328 14.617 -7.598 1 95.69 28 SER B C 1
ATOM 868 O O . SER B 1 28 ? -10.102 15.508 -7.234 1 95.69 28 SER B O 1
ATOM 870 N N . PHE B 1 29 ? -8.508 14.133 -6.773 1 93.62 29 PHE B N 1
ATOM 871 C CA . PHE B 1 29 ? -8.406 14.492 -5.367 1 93.62 29 PHE B CA 1
ATOM 872 C C . PHE B 1 29 ? -7.617 15.789 -5.199 1 93.62 29 PHE B C 1
ATOM 874 O O . PHE B 1 29 ? -6.609 16 -5.879 1 93.62 29 PHE B O 1
ATOM 881 N N . LYS B 1 30 ? -8.039 16.703 -4.273 1 93.88 30 LYS B N 1
ATOM 882 C CA . LYS B 1 30 ? -7.301 17.906 -3.914 1 93.88 30 LYS B CA 1
ATOM 883 C C . LYS B 1 30 ? -6.254 17.625 -2.846 1 93.88 30 LYS B C 1
ATOM 885 O O . LYS B 1 30 ? -6.457 17.922 -1.669 1 93.88 30 LYS B O 1
ATOM 890 N N . PHE B 1 31 ? -5.156 17.266 -3.273 1 91.19 31 PHE B N 1
ATOM 891 C CA . PHE B 1 31 ? -4.098 16.859 -2.363 1 91.19 31 PHE B CA 1
ATOM 892 C C . PHE B 1 31 ? -3.525 18.047 -1.613 1 91.19 31 PHE B C 1
ATOM 894 O O . PHE B 1 31 ? -2.99 17.906 -0.513 1 91.19 31 PHE B O 1
ATOM 901 N N . ASP B 1 32 ? -3.635 19.172 -2.156 1 92.25 32 ASP B N 1
ATOM 902 C CA . ASP B 1 32 ? -3.086 20.406 -1.573 1 92.25 32 ASP B CA 1
ATOM 903 C C . ASP B 1 32 ? -3.748 20.719 -0.232 1 92.25 32 ASP B C 1
ATOM 905 O O . ASP B 1 32 ? -3.184 21.438 0.59 1 92.25 32 ASP B O 1
ATOM 909 N N . LEU B 1 33 ? -4.895 20.094 -0.072 1 92.06 33 LEU B N 1
ATOM 910 C CA . LEU B 1 33 ? -5.613 20.359 1.17 1 92.06 33 LEU B CA 1
ATOM 911 C C . LEU B 1 33 ? -5.055 19.516 2.312 1 92.06 33 LEU B C 1
ATOM 913 O O . LEU B 1 33 ? -5.23 19.859 3.484 1 92.06 33 LEU B O 1
ATOM 917 N N . PHE B 1 34 ? -4.316 18.516 1.977 1 93.19 34 PHE B N 1
ATOM 918 C CA . PHE B 1 34 ? -3.98 17.547 3.014 1 93.19 34 PHE B CA 1
ATOM 919 C C . PHE B 1 34 ? -2.479 17.516 3.266 1 93.19 34 PHE B C 1
ATOM 921 O O . PHE B 1 34 ? -2.014 16.875 4.211 1 93.19 34 PHE B O 1
ATOM 928 N N . VAL B 1 35 ? -1.781 18.25 2.43 1 95.12 35 VAL B N 1
ATOM 929 C CA . VAL B 1 35 ? -0.331 18.219 2.584 1 95.12 35 VAL B CA 1
ATOM 930 C C . VAL B 1 35 ? 0.211 19.625 2.729 1 95.12 35 VAL B C 1
ATOM 932 O O . VAL B 1 35 ? -0.368 20.578 2.197 1 95.12 35 VAL B O 1
ATOM 935 N N . LYS B 1 36 ? 1.341 19.766 3.436 1 94.75 36 LYS B N 1
ATOM 936 C CA . LYS B 1 36 ? 1.94 21.062 3.744 1 94.75 36 LYS B CA 1
ATOM 937 C C . LYS B 1 36 ? 2.508 21.719 2.49 1 94.75 36 LYS B C 1
ATOM 939 O O . LYS B 1 36 ? 2.256 22.891 2.23 1 94.75 36 LYS B O 1
ATOM 944 N N . ASN B 1 37 ? 3.324 20.953 1.759 1 95.19 37 ASN B N 1
ATOM 945 C CA . ASN B 1 37 ? 3.92 21.406 0.508 1 95.19 37 ASN B CA 1
ATOM 946 C C . ASN B 1 37 ? 3.68 20.406 -0.623 1 95.19 37 ASN B C 1
ATOM 948 O O . ASN B 1 37 ? 4.473 19.484 -0.823 1 95.19 37 ASN B O 1
ATOM 952 N N . PRO B 1 38 ? 2.68 20.594 -1.384 1 92.44 38 PRO B N 1
ATOM 953 C CA . PRO B 1 38 ? 2.236 19.625 -2.389 1 92.44 38 PRO B CA 1
ATOM 954 C C . PRO B 1 38 ? 3.307 19.328 -3.436 1 92.44 38 PRO B C 1
ATOM 956 O O . PRO B 1 38 ? 3.301 18.266 -4.043 1 92.44 38 PRO B O 1
ATOM 959 N N . LYS B 1 39 ? 4.223 20.125 -3.688 1 94.12 39 LYS B N 1
ATOM 960 C CA . LYS B 1 39 ? 5.215 19.938 -4.742 1 94.12 39 LYS B CA 1
ATOM 961 C C . LYS B 1 39 ? 6.523 19.391 -4.168 1 94.12 39 LYS B C 1
ATOM 963 O O . LYS B 1 39 ? 7.473 19.125 -4.914 1 94.12 39 LYS B O 1
ATOM 968 N N . SER B 1 40 ? 6.578 19.188 -2.949 1 95.62 40 SER B N 1
ATOM 969 C CA . SER B 1 40 ? 7.789 18.672 -2.324 1 95.62 40 SER B CA 1
ATOM 970 C C . SER B 1 40 ? 7.973 17.188 -2.633 1 95.62 40 SER B C 1
ATOM 972 O O . SER B 1 40 ? 6.996 16.484 -2.9 1 95.62 40 SER B O 1
ATOM 974 N N . PRO B 1 41 ? 9.242 16.734 -2.549 1 95.94 41 PRO B N 1
ATOM 975 C CA . PRO B 1 41 ? 9.469 15.297 -2.756 1 95.94 41 PRO B CA 1
ATOM 976 C C . PRO B 1 41 ? 8.742 14.43 -1.735 1 95.94 41 PRO B C 1
ATOM 978 O O . PRO B 1 41 ? 8.297 13.328 -2.064 1 95.94 41 PRO B O 1
ATOM 981 N N . GLN B 1 42 ? 8.633 14.898 -0.536 1 96.5 42 GLN B N 1
ATOM 982 C CA . GLN B 1 42 ? 7.93 14.148 0.5 1 96.5 42 GLN B CA 1
ATOM 983 C C . GLN B 1 42 ? 6.457 13.961 0.144 1 96.5 42 GLN B C 1
ATOM 985 O O . GLN B 1 42 ? 5.914 12.867 0.279 1 96.5 42 GLN B O 1
ATOM 990 N N . ALA B 1 43 ? 5.836 15 -0.286 1 96.44 43 ALA B N 1
ATOM 991 C CA . ALA B 1 43 ? 4.426 14.953 -0.67 1 96.44 43 ALA B CA 1
ATOM 992 C C . ALA B 1 43 ? 4.219 14.062 -1.894 1 96.44 43 ALA B C 1
ATOM 994 O O . ALA B 1 43 ? 3.25 13.305 -1.959 1 96.44 43 ALA B O 1
ATOM 995 N N . MET B 1 44 ? 5.109 14.125 -2.809 1 95.5 44 MET B N 1
ATOM 996 C CA . MET B 1 44 ? 5.027 13.305 -4.012 1 95.5 44 MET B CA 1
ATOM 997 C C . MET B 1 44 ? 5.152 11.82 -3.664 1 95.5 44 MET B C 1
ATOM 999 O O . MET B 1 44 ? 4.418 10.992 -4.199 1 95.5 44 MET B O 1
ATOM 1003 N N . LEU B 1 45 ? 6.07 11.594 -2.795 1 97.38 45 LEU B N 1
ATOM 1004 C CA . LEU B 1 45 ? 6.266 10.219 -2.355 1 97.38 45 LEU B CA 1
ATOM 1005 C C . LEU B 1 45 ? 5.023 9.695 -1.639 1 97.38 45 LEU B C 1
ATOM 1007 O O . LEU B 1 45 ? 4.641 8.539 -1.817 1 97.38 45 LEU B O 1
ATOM 1011 N N . LEU B 1 46 ? 4.422 10.586 -0.86 1 97.38 46 LEU B N 1
ATOM 1012 C CA . LEU B 1 46 ? 3.203 10.203 -0.158 1 97.38 46 LEU B CA 1
ATOM 1013 C C . LEU B 1 46 ? 2.105 9.82 -1.145 1 97.38 46 LEU B C 1
ATOM 1015 O O . LEU B 1 46 ? 1.44 8.789 -0.973 1 97.38 46 LEU B O 1
ATOM 1019 N N . MET B 1 47 ? 1.954 10.602 -2.16 1 96.38 47 MET B N 1
ATOM 1020 C CA . MET B 1 47 ? 0.944 10.312 -3.174 1 96.38 47 MET B CA 1
ATOM 1021 C C . MET B 1 47 ? 1.222 8.977 -3.857 1 96.38 47 MET B C 1
ATOM 1023 O O . MET B 1 47 ? 0.296 8.219 -4.145 1 96.38 47 MET B O 1
ATOM 1027 N N . ILE B 1 48 ? 2.42 8.703 -4.141 1 97.5 48 ILE B N 1
ATOM 1028 C CA . ILE B 1 48 ? 2.82 7.441 -4.758 1 97.5 48 ILE B CA 1
ATOM 1029 C C . ILE B 1 48 ? 2.479 6.277 -3.83 1 97.5 48 ILE B C 1
ATOM 1031 O O . ILE B 1 48 ? 1.882 5.289 -4.258 1 97.5 48 ILE B O 1
ATOM 1035 N N . PHE B 1 49 ? 2.816 6.434 -2.529 1 98.31 49 PHE B N 1
ATOM 1036 C CA . PHE B 1 49 ? 2.535 5.379 -1.56 1 98.31 49 PHE B CA 1
ATOM 1037 C C . PHE B 1 49 ? 1.033 5.16 -1.421 1 98.31 49 PHE B C 1
ATOM 1039 O O . PHE B 1 49 ? 0.574 4.02 -1.33 1 98.31 49 PHE B O 1
ATOM 1046 N N . VAL B 1 50 ? 0.244 6.223 -1.381 1 97.81 50 VAL B N 1
ATOM 1047 C CA . VAL B 1 50 ? -1.209 6.117 -1.283 1 97.81 50 VAL B CA 1
ATOM 1048 C C . VAL B 1 50 ? -1.758 5.398 -2.514 1 97.81 50 VAL B C 1
ATOM 1050 O O . VAL B 1 50 ? -2.641 4.543 -2.398 1 97.81 50 VAL B O 1
ATOM 1053 N N . THR B 1 51 ? -1.212 5.754 -3.695 1 98.38 51 THR B N 1
ATOM 1054 C CA . THR B 1 51 ? -1.643 5.113 -4.934 1 98.38 51 THR B CA 1
ATOM 1055 C C . THR B 1 51 ? -1.379 3.609 -4.883 1 98.38 51 THR B C 1
ATOM 1057 O O . THR B 1 51 ? -2.268 2.809 -5.18 1 98.38 51 THR B O 1
ATOM 1060 N N . ILE B 1 52 ? -0.232 3.287 -4.52 1 98.38 52 ILE B N 1
ATOM 1061 C CA . ILE B 1 52 ? 0.183 1.891 -4.453 1 98.38 52 ILE B CA 1
ATOM 1062 C C . ILE B 1 52 ? -0.666 1.148 -3.422 1 98.38 52 ILE B C 1
ATOM 1064 O O . ILE B 1 52 ? -1.145 0.042 -3.684 1 98.38 52 ILE B O 1
ATOM 1068 N N . ALA B 1 53 ? -0.846 1.699 -2.26 1 98.31 53 ALA B N 1
ATOM 1069 C CA . ALA B 1 53 ? -1.643 1.092 -1.197 1 98.31 53 ALA B CA 1
ATOM 1070 C C . ALA B 1 53 ? -3.07 0.824 -1.667 1 98.31 53 ALA B C 1
ATOM 1072 O O . ALA B 1 53 ? -3.59 -0.281 -1.496 1 98.31 53 ALA B O 1
ATOM 1073 N N . LEU B 1 54 ? -3.654 1.791 -2.221 1 98.38 54 LEU B N 1
ATOM 1074 C CA . LEU B 1 54 ? -5.02 1.648 -2.715 1 98.38 54 LEU B CA 1
ATOM 1075 C C . LEU B 1 54 ? -5.09 0.61 -3.83 1 98.38 54 LEU B C 1
ATOM 1077 O O . LEU B 1 54 ? -6.02 -0.197 -3.875 1 98.38 54 LEU B O 1
ATOM 1081 N N . ALA B 1 55 ? -4.168 0.687 -4.742 1 98.06 55 ALA B N 1
ATOM 1082 C CA . ALA B 1 55 ? -4.125 -0.299 -5.82 1 98.06 55 ALA B CA 1
ATOM 1083 C C . ALA B 1 55 ? -3.99 -1.714 -5.262 1 98.06 55 ALA B C 1
ATOM 1085 O O . ALA B 1 55 ? -4.637 -2.643 -5.75 1 98.06 55 ALA B O 1
ATOM 1086 N N . TYR B 1 56 ? -3.145 -1.899 -4.258 1 97.75 56 TYR B N 1
ATOM 1087 C CA . TYR B 1 56 ? -2.951 -3.205 -3.637 1 97.75 56 TYR B CA 1
ATOM 1088 C C . TYR B 1 56 ? -4.254 -3.719 -3.033 1 97.75 56 TYR B C 1
ATOM 1090 O O . TYR B 1 56 ? -4.605 -4.887 -3.207 1 97.75 56 TYR B O 1
ATOM 1098 N N . LEU B 1 57 ? -4.914 -2.881 -2.283 1 97.62 57 LEU B N 1
ATOM 1099 C CA . LEU B 1 57 ? -6.168 -3.273 -1.653 1 97.62 57 LEU B CA 1
ATOM 1100 C C . LEU B 1 57 ? -7.191 -3.699 -2.699 1 97.62 57 LEU B C 1
ATOM 1102 O O . LEU B 1 57 ? -7.793 -4.77 -2.586 1 97.62 57 LEU B O 1
ATOM 1106 N N . VAL B 1 58 ? -7.32 -2.969 -3.693 1 97.81 58 VAL B N 1
ATOM 1107 C CA . VAL B 1 58 ? -8.352 -3.223 -4.695 1 97.81 58 VAL B CA 1
ATOM 1108 C C . VAL B 1 58 ? -7.98 -4.457 -5.516 1 97.81 58 VAL B C 1
ATOM 1110 O O . VAL B 1 58 ? -8.828 -5.32 -5.762 1 97.81 58 VAL B O 1
ATOM 1113 N N . SER B 1 59 ? -6.688 -4.48 -5.949 1 96.38 59 SER B N 1
ATOM 1114 C CA . SER B 1 59 ? -6.281 -5.613 -6.773 1 96.38 59 SER B CA 1
ATOM 1115 C C . SER B 1 59 ? -6.312 -6.914 -5.977 1 96.38 59 SER B C 1
ATOM 1117 O O . SER B 1 59 ? -6.668 -7.969 -6.512 1 96.38 59 SER B O 1
ATOM 1119 N N . SER B 1 60 ? -5.898 -6.844 -4.703 1 96.25 60 SER B N 1
ATOM 1120 C CA . SER B 1 60 ? -5.957 -8.031 -3.852 1 96.25 60 SER B CA 1
ATOM 1121 C C . SER B 1 60 ? -7.395 -8.508 -3.674 1 96.25 60 SER B C 1
ATOM 1123 O O . SER B 1 60 ? -7.66 -9.711 -3.686 1 96.25 60 SER B O 1
ATOM 1125 N N . PHE B 1 61 ? -8.242 -7.57 -3.432 1 96.06 61 PHE B N 1
ATOM 1126 C CA . PHE B 1 61 ? -9.656 -7.922 -3.318 1 96.06 61 PHE B CA 1
ATOM 1127 C C . PHE B 1 61 ? -10.141 -8.609 -4.586 1 96.06 61 PHE B C 1
ATOM 1129 O O . PHE B 1 61 ? -10.797 -9.656 -4.52 1 96.06 61 PHE B O 1
ATOM 1136 N N . PHE B 1 62 ? -9.828 -8.023 -5.77 1 95.75 62 PHE B N 1
ATOM 1137 C CA . PHE B 1 62 ? -10.227 -8.586 -7.055 1 95.75 62 PHE B CA 1
ATOM 1138 C C . PHE B 1 62 ? -9.656 -9.984 -7.234 1 95.75 62 PHE B C 1
ATOM 1140 O O . PHE B 1 62 ? -10.383 -10.914 -7.605 1 95.75 62 PHE B O 1
ATOM 1147 N N . LEU B 1 63 ? -8.406 -10.195 -7.016 1 94.06 63 LEU B N 1
ATOM 1148 C CA . LEU B 1 63 ? -7.738 -11.477 -7.215 1 94.06 63 LEU B CA 1
ATOM 1149 C C . LEU B 1 63 ? -8.305 -12.539 -6.285 1 94.06 63 LEU B C 1
ATOM 1151 O O . LEU B 1 63 ? -8.484 -13.688 -6.688 1 94.06 63 LEU B O 1
ATOM 1155 N N . GLN B 1 64 ? -8.492 -12.18 -5.008 1 93.56 64 GLN B N 1
ATOM 1156 C CA . GLN B 1 64 ? -9.102 -13.117 -4.07 1 93.56 64 GLN B CA 1
ATOM 1157 C C . GLN B 1 64 ? -10.469 -13.57 -4.562 1 93.56 64 GLN B C 1
ATOM 1159 O O . GLN B 1 64 ? -10.828 -14.742 -4.43 1 93.56 64 GLN B O 1
ATOM 1164 N N . TYR B 1 65 ? -11.266 -12.68 -5.051 1 93.12 65 TYR B N 1
ATOM 1165 C CA . TYR B 1 65 ? -12.578 -13.023 -5.598 1 93.12 65 TYR B CA 1
ATOM 1166 C C . TYR B 1 65 ? -12.438 -13.961 -6.789 1 93.12 65 TYR B C 1
ATOM 1168 O O . TYR B 1 65 ? -13.156 -14.961 -6.887 1 93.12 65 TYR B O 1
ATOM 1176 N N . LEU B 1 66 ? -11.516 -13.609 -7.707 1 90.06 66 LEU B N 1
ATOM 1177 C CA . LEU B 1 66 ? -11.281 -14.422 -8.891 1 90.06 66 LEU B CA 1
ATOM 1178 C C . LEU B 1 66 ? -10.852 -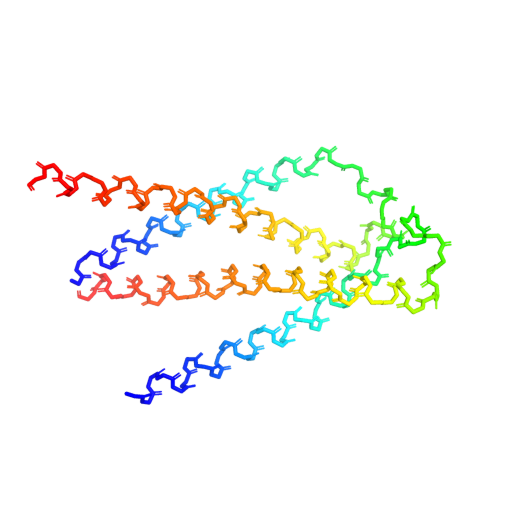15.836 -8.508 1 90.06 66 LEU B C 1
ATOM 1180 O O . LEU B 1 66 ? -11.391 -16.812 -9.016 1 90.06 66 LEU B O 1
ATOM 1184 N N . GLU B 1 67 ? -9.914 -15.938 -7.648 1 88.12 67 GLU B N 1
ATOM 1185 C CA . GLU B 1 67 ? -9.406 -17.234 -7.199 1 88.12 67 GLU B CA 1
ATOM 1186 C C . GLU B 1 67 ? -10.508 -18.047 -6.531 1 88.12 67 GLU B C 1
ATOM 1188 O O . GLU B 1 67 ? -10.602 -19.266 -6.75 1 88.12 67 GLU B O 1
ATOM 1193 N N . SER B 1 68 ? -11.219 -17.406 -5.688 1 87.44 68 SER B N 1
ATOM 1194 C CA . SER B 1 68 ? -12.32 -18.094 -5.027 1 87.44 68 SER B CA 1
ATOM 1195 C C . SER B 1 68 ? -13.344 -18.594 -6.039 1 87.44 68 SER B C 1
ATOM 1197 O O . SER B 1 68 ? -13.891 -19.688 -5.887 1 87.44 68 SER B O 1
ATOM 1199 N N . SER B 1 69 ? -13.641 -17.812 -7.027 1 86.69 69 SER B N 1
ATOM 1200 C CA . SER B 1 69 ? -14.586 -18.203 -8.07 1 86.69 69 SER B CA 1
ATOM 1201 C C . SER B 1 69 ? -14.07 -19.406 -8.859 1 86.69 69 SER B C 1
ATOM 1203 O O . SER B 1 69 ? -14.836 -20.312 -9.172 1 86.69 69 SER B O 1
ATOM 1205 N N . LEU B 1 70 ? -12.781 -19.469 -9.188 1 84 70 LEU B N 1
ATOM 1206 C CA . LEU B 1 70 ? -12.18 -20.578 -9.93 1 84 70 LEU B CA 1
ATOM 1207 C C . LEU B 1 70 ? -12.195 -21.859 -9.109 1 84 70 LEU B C 1
ATOM 1209 O O . LEU B 1 70 ? -12.383 -22.938 -9.648 1 84 70 LEU B O 1
ATOM 1213 N N . MET B 1 71 ? -12.047 -21.656 -7.883 1 84.56 71 MET B N 1
ATOM 1214 C CA . MET B 1 71 ? -12.062 -22.828 -7 1 84.56 71 MET B CA 1
ATOM 1215 C C . MET B 1 71 ? -13.469 -23.422 -6.906 1 84.56 71 MET B C 1
ATOM 1217 O O . MET B 1 71 ? -13.625 -24.625 -6.742 1 84.56 71 MET B O 1
ATOM 1221 N N . LEU B 1 72 ? -14.445 -22.5 -6.879 1 80.88 72 LEU B N 1
ATOM 1222 C CA . LEU B 1 72 ? -15.828 -22.953 -6.844 1 80.88 72 LEU B CA 1
ATOM 1223 C C . LEU B 1 72 ? -16.156 -23.828 -8.055 1 80.88 72 LEU B C 1
ATOM 1225 O O . LEU B 1 72 ? -16.938 -24.766 -7.961 1 80.88 72 LEU B O 1
ATOM 1229 N N . ARG B 1 73 ? -15.602 -23.562 -9.164 1 80.06 73 ARG B N 1
ATOM 1230 C CA . ARG B 1 73 ? -15.828 -24.359 -10.367 1 80.06 73 ARG B CA 1
ATOM 1231 C C . ARG B 1 73 ? -15.391 -25.797 -10.164 1 80.06 73 ARG B C 1
ATOM 1233 O O . ARG B 1 73 ? -15.938 -26.719 -10.781 1 80.06 73 ARG B O 1
ATOM 1240 N N . TYR B 1 74 ? -14.5 -25.906 -9.391 1 73.69 74 TYR B N 1
ATOM 1241 C CA . TYR B 1 74 ? -13.977 -27.25 -9.125 1 73.69 74 TYR B CA 1
ATOM 1242 C C . TYR B 1 74 ? -14.945 -28.047 -8.258 1 73.69 74 TYR B C 1
ATOM 1244 O O . TYR B 1 74 ? -14.883 -29.281 -8.227 1 73.69 74 TYR B O 1
ATOM 1252 N N . ILE B 1 75 ? -15.789 -27.312 -7.586 1 71.12 75 ILE B N 1
ATOM 1253 C CA . ILE B 1 75 ? -16.75 -28.047 -6.773 1 71.12 75 ILE B CA 1
ATOM 1254 C C . ILE B 1 75 ? -17.75 -28.766 -7.676 1 71.12 75 ILE B C 1
ATOM 1256 O O . ILE B 1 75 ? -18.234 -29.844 -7.344 1 71.12 75 ILE B O 1
ATOM 1260 N N . TRP B 1 76 ? -18.062 -28.188 -8.766 1 69.38 76 TRP B N 1
ATOM 1261 C CA . TRP B 1 76 ? -19.062 -28.812 -9.625 1 69.38 76 TRP B CA 1
ATOM 1262 C C . TRP B 1 76 ? -18.422 -29.875 -10.516 1 69.38 76 TRP B C 1
ATOM 1264 O O . TRP B 1 76 ? -19.125 -30.609 -11.211 1 69.38 76 TRP B O 1
ATOM 1274 N N . GLN B 1 77 ? -17.109 -30.031 -10.445 1 53.88 77 GLN B N 1
ATOM 1275 C CA . GLN B 1 77 ? -16.562 -31.141 -11.234 1 53.88 77 GLN B CA 1
ATOM 1276 C C . GLN B 1 77 ? -16.5 -32.406 -10.406 1 53.88 77 GLN B C 1
ATOM 1278 O O . GLN B 1 77 ? -16.344 -32.375 -9.188 1 53.88 77 GLN B O 1
#

Sequence (154 aa):
MQDFGQQALIHIVVHVMFLAAVWWALQSFKFDLFVKNPKSPQAMLLMIFVTIALAYLVSSFFLQYLESSLMLRYIWQMQDFGQQALIHIVVHVMFLAAVWWALQSFKFDLFVKNPKSPQAMLLMIFVTIALAYLVSSFFLQYLESSLMLRYIWQ